Protein AF-A0A2V8QT24-F1 (afdb_monomer_lite)

pLDDT: mean 89.19, std 11.96, range [33.06, 98.31]

Sequence (131 aa):
MGCSYKYNTAGLEYTWWPLEDPENGIASKITSWVPDPALYVLIHEPPARRYMAPGSPGWFVHWHYARGPTDVPEEELKHDGQQFISPVLFVEGHVAKHDFTRTIQSDPEHPFEPTKDWIWYKPAAPAEHAP

Radius of gyration: 15.13 Å; chains: 1; bounding box: 50×28×38 Å

Secondary structure (DSSP, 8-state):
-----EE-BS-----SS-BS-TTTBTTT--GGGSS-TTTBEEEE-GGGS-B--TTS--EEE--TT--S-SEEEGGGGGG-----EEEEEETTS-EEEEE-HHHHHH-SSSTT---SS-BS-PBPPPS----

Foldseek 3Di:
DDPPKDFLFAPQPQAPFAFQDNHGFCNPPDPVVDPDQQAEFGIKDQLQAWDDDVPGFIWGADDPPDDDDGIGTPVCLQVDPDWSWMWTATNVGDIDIDTLSCLCNVCVSHSQDDDPRHHSGDGHDPPDDDD

Structure (mmCIF, N/CA/C/O backbone):
data_AF-A0A2V8QT24-F1
#
_entry.id   AF-A0A2V8QT24-F1
#
loop_
_atom_site.group_PDB
_atom_site.id
_atom_site.type_symbol
_atom_site.label_atom_id
_atom_site.label_alt_id
_atom_site.label_comp_id
_atom_site.label_asym_id
_atom_site.label_entity_id
_atom_site.label_seq_id
_atom_site.pdbx_PDB_ins_code
_atom_site.Cartn_x
_atom_site.Cartn_y
_atom_site.Cartn_z
_atom_site.occupancy
_atom_site.B_iso_or_equiv
_atom_site.auth_seq_id
_atom_site.auth_comp_id
_atom_site.auth_asym_id
_atom_site.auth_atom_id
_atom_site.pdbx_PDB_model_num
ATOM 1 N N . MET A 1 1 ? -19.051 9.126 0.035 1.00 48.97 1 MET A N 1
ATOM 2 C CA . MET A 1 1 ? -18.002 8.2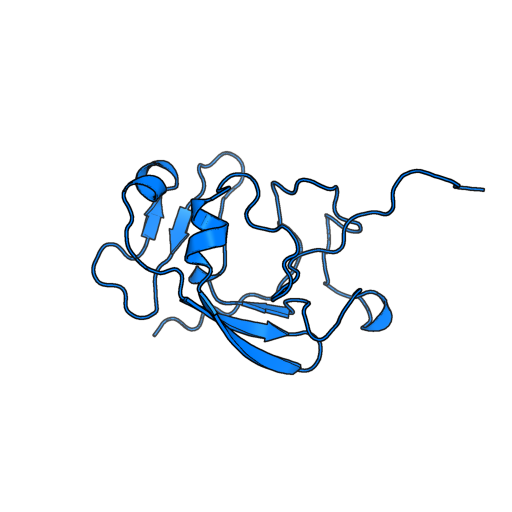10 -0.453 1.00 48.97 1 MET A CA 1
ATOM 3 C C . MET A 1 1 ? -16.801 9.056 -0.817 1.00 48.97 1 MET A C 1
ATOM 5 O O . MET A 1 1 ? -16.937 9.911 -1.681 1.00 48.97 1 MET A O 1
ATOM 9 N N . GLY A 1 2 ? -15.691 8.911 -0.096 1.00 50.09 2 GLY A N 1
ATOM 10 C CA . GLY A 1 2 ? -14.427 9.534 -0.480 1.00 50.09 2 GLY A CA 1
ATOM 11 C C . GLY A 1 2 ? -13.712 8.588 -1.432 1.00 50.09 2 GLY A C 1
ATOM 12 O O . GLY A 1 2 ? -13.346 7.499 -1.023 1.00 50.09 2 GLY A O 1
ATOM 13 N N . CYS A 1 3 ? -13.567 8.954 -2.701 1.00 58.78 3 CYS A N 1
ATOM 14 C CA . CYS A 1 3 ? -12.806 8.168 -3.672 1.00 58.78 3 CYS A CA 1
ATOM 15 C C . CYS A 1 3 ? -11.390 8.743 -3.775 1.00 58.78 3 CYS A C 1
ATOM 17 O O . CYS A 1 3 ? -11.023 9.311 -4.800 1.00 58.78 3 CYS A O 1
ATOM 19 N N . SER A 1 4 ? -10.605 8.658 -2.697 1.00 81.38 4 SER A N 1
ATOM 20 C CA . SER A 1 4 ? -9.189 9.052 -2.749 1.00 81.38 4 SER A CA 1
ATOM 21 C C . SER A 1 4 ? -8.348 7.843 -3.133 1.00 81.38 4 SER A C 1
ATOM 23 O O . SER A 1 4 ? -7.730 7.207 -2.285 1.00 81.38 4 SER A O 1
ATOM 25 N N . TYR A 1 5 ? -8.347 7.515 -4.421 1.00 89.94 5 TYR A N 1
ATOM 26 C CA . TYR A 1 5 ? -7.409 6.550 -4.979 1.00 89.94 5 TYR A CA 1
ATOM 27 C C . TYR A 1 5 ? -6.002 7.142 -4.986 1.00 89.94 5 TYR A C 1
ATOM 29 O O . TYR A 1 5 ? -5.801 8.284 -5.405 1.00 89.94 5 TYR A O 1
ATOM 37 N N . LYS A 1 6 ? -5.026 6.367 -4.522 1.00 92.62 6 LYS A N 1
ATOM 38 C CA . LYS A 1 6 ? -3.616 6.748 -4.522 1.00 92.62 6 LYS A CA 1
ATOM 39 C C . LYS A 1 6 ? -2.839 5.815 -5.431 1.00 92.62 6 LYS A C 1
ATOM 41 O O . LYS A 1 6 ? -2.995 4.599 -5.355 1.00 92.62 6 LYS A O 1
ATOM 46 N N . TYR A 1 7 ? -2.008 6.400 -6.282 1.00 94.44 7 TYR A N 1
ATOM 47 C CA . TYR A 1 7 ? -1.024 5.659 -7.060 1.00 94.44 7 TYR A CA 1
ATOM 48 C C . TYR A 1 7 ? 0.119 5.209 -6.140 1.00 94.44 7 TYR A C 1
ATOM 50 O O . TYR A 1 7 ? 0.534 5.970 -5.263 1.00 94.44 7 TYR A O 1
ATOM 58 N N . ASN A 1 8 ? 0.621 3.991 -6.339 1.00 94.19 8 ASN A N 1
ATOM 59 C CA . ASN A 1 8 ? 1.658 3.373 -5.512 1.00 94.19 8 ASN A CA 1
ATOM 60 C C . ASN A 1 8 ? 3.071 3.913 -5.827 1.00 94.19 8 ASN A C 1
ATOM 62 O O . ASN A 1 8 ? 3.960 3.181 -6.257 1.00 94.19 8 ASN A O 1
ATOM 66 N N . THR A 1 9 ? 3.271 5.225 -5.672 1.00 90.06 9 THR A N 1
ATOM 67 C CA . THR A 1 9 ? 4.605 5.848 -5.727 1.00 90.06 9 THR A CA 1
ATOM 68 C C . THR A 1 9 ? 5.439 5.490 -4.487 1.00 90.06 9 THR A C 1
ATOM 70 O O . THR A 1 9 ? 5.002 4.747 -3.613 1.00 90.06 9 THR A O 1
ATOM 73 N N . ALA A 1 10 ? 6.620 6.098 -4.377 1.00 80.81 10 ALA A N 1
ATOM 74 C CA . ALA A 1 10 ? 7.441 6.174 -3.171 1.00 80.81 10 ALA A CA 1
ATOM 75 C C . ALA A 1 10 ? 6.702 6.574 -1.874 1.00 80.81 10 ALA A C 1
ATOM 77 O O . ALA A 1 10 ? 5.499 6.851 -1.850 1.00 80.81 10 ALA A O 1
ATOM 78 N N . GLY A 1 11 ? 7.459 6.629 -0.773 1.00 79.56 11 GLY A N 1
ATOM 79 C CA . GLY A 1 11 ? 6.917 6.849 0.571 1.00 79.56 11 GLY A CA 1
ATOM 80 C C . GLY A 1 11 ? 6.333 5.570 1.173 1.00 79.56 11 GLY A C 1
ATOM 81 O O . GLY A 1 11 ? 5.347 5.613 1.910 1.00 79.56 11 GLY A O 1
ATOM 82 N N . LEU A 1 12 ? 6.896 4.422 0.790 1.00 84.56 12 LEU A N 1
ATOM 83 C CA . LEU A 1 12 ? 6.781 3.177 1.537 1.00 84.56 12 LEU A CA 1
ATOM 84 C C . LEU A 1 12 ? 7.993 3.131 2.464 1.00 84.56 12 LEU A C 1
ATOM 86 O O . LEU A 1 12 ? 9.087 2.736 2.069 1.00 84.56 12 LEU A O 1
ATOM 90 N N . GLU A 1 13 ? 7.804 3.661 3.662 1.00 75.94 13 GLU A N 1
ATOM 91 C CA . GLU A 1 13 ? 8.795 3.607 4.729 1.00 75.94 13 GLU A CA 1
ATOM 92 C C . GLU A 1 13 ? 8.569 2.331 5.549 1.00 75.94 13 GLU A C 1
ATOM 94 O O . GLU A 1 13 ? 7.470 1.777 5.536 1.00 75.94 13 GLU A O 1
ATOM 99 N N . TYR A 1 14 ? 9.587 1.904 6.297 1.00 82.44 14 TYR A N 1
ATOM 100 C CA . TYR A 1 14 ? 9.518 0.743 7.187 1.00 82.44 14 TYR A CA 1
ATOM 101 C C . TYR A 1 14 ? 9.215 -0.572 6.451 1.00 82.44 14 TYR A C 1
ATOM 103 O O . TYR A 1 14 ? 8.171 -1.200 6.590 1.00 82.44 14 TYR A O 1
ATOM 111 N N . THR A 1 15 ? 10.172 -0.986 5.633 1.00 89.31 15 THR A N 1
ATOM 112 C CA . THR A 1 15 ? 10.228 -2.311 5.016 1.00 89.31 15 THR A CA 1
ATOM 113 C C . THR A 1 15 ? 11.400 -3.083 5.611 1.00 89.31 15 THR A C 1
ATOM 115 O O . THR A 1 15 ? 12.410 -2.491 5.995 1.00 89.31 15 THR A O 1
ATOM 118 N N . TRP A 1 16 ? 11.298 -4.407 5.673 1.00 90.06 16 TRP A N 1
ATOM 119 C CA . TRP A 1 16 ? 12.403 -5.265 6.108 1.00 90.06 16 TRP A CA 1
ATOM 120 C C . TRP A 1 16 ? 13.583 -5.206 5.137 1.00 90.06 16 TRP A C 1
ATOM 122 O O . TRP A 1 16 ? 14.739 -5.313 5.548 1.00 90.06 16 TRP A O 1
ATOM 132 N N . TRP A 1 17 ? 13.294 -5.013 3.848 1.00 90.25 17 TRP A N 1
ATOM 133 C CA . TRP A 1 17 ? 14.297 -4.927 2.796 1.00 90.25 17 TRP A CA 1
ATOM 134 C C . TRP A 1 17 ? 14.339 -3.527 2.193 1.00 90.25 17 TRP A C 1
ATOM 136 O O . TRP A 1 17 ? 13.286 -2.919 1.987 1.00 90.25 17 TRP A O 1
ATOM 146 N N . PRO A 1 18 ? 15.531 -3.012 1.845 1.00 91.19 18 PRO A N 1
ATOM 147 C CA . PRO A 1 18 ? 15.637 -1.772 1.092 1.00 91.19 18 PRO A CA 1
ATOM 148 C C . PRO A 1 18 ? 14.837 -1.854 -0.210 1.00 91.19 18 PRO A C 1
ATOM 150 O O . PRO A 1 18 ? 14.838 -2.888 -0.878 1.00 91.19 18 PRO A O 1
ATOM 153 N N . LEU A 1 19 ? 14.176 -0.764 -0.590 1.00 92.44 19 LEU A N 1
ATOM 154 C CA . LEU A 1 19 ? 13.504 -0.660 -1.883 1.00 92.44 19 LEU A CA 1
ATOM 155 C C . LEU A 1 19 ? 14.544 -0.535 -3.000 1.00 92.44 19 LEU A C 1
ATOM 157 O O . LEU A 1 19 ? 15.555 0.142 -2.829 1.00 92.44 19 LEU A O 1
ATOM 161 N N . GLU A 1 20 ? 14.268 -1.119 -4.169 1.00 93.56 20 GLU A N 1
ATOM 162 C CA . GLU A 1 20 ? 15.114 -0.920 -5.356 1.00 93.56 20 GLU A CA 1
ATOM 163 C C . GLU A 1 20 ? 15.095 0.544 -5.836 1.00 93.56 20 GLU A C 1
ATOM 165 O O . GLU A 1 20 ? 16.104 1.051 -6.317 1.00 93.56 20 GLU A O 1
ATOM 170 N N . ASP A 1 21 ? 13.962 1.238 -5.677 1.00 92.31 21 ASP A N 1
ATOM 171 C CA . ASP A 1 21 ? 13.830 2.674 -5.946 1.00 92.31 21 ASP A CA 1
ATOM 172 C C . ASP A 1 21 ? 12.989 3.347 -4.843 1.00 92.31 21 ASP A C 1
ATOM 174 O O . ASP A 1 21 ? 11.758 3.389 -4.945 1.00 92.31 21 ASP A O 1
ATOM 178 N N . PRO A 1 22 ? 13.620 3.843 -3.763 1.00 90.69 22 PRO A N 1
ATOM 179 C CA . PRO A 1 22 ? 12.909 4.493 -2.663 1.00 90.69 22 PRO A CA 1
ATOM 180 C C . PRO A 1 22 ? 12.361 5.882 -3.026 1.00 90.69 22 PRO A C 1
ATOM 182 O O . PRO A 1 22 ? 11.454 6.360 -2.348 1.00 90.69 22 PRO A O 1
ATOM 185 N N . GLU A 1 23 ? 12.883 6.532 -4.073 1.00 90.56 23 GLU A N 1
ATOM 186 C CA . GLU A 1 23 ? 12.493 7.894 -4.468 1.00 90.56 23 GLU A CA 1
ATOM 187 C C . GLU A 1 23 ? 11.244 7.914 -5.351 1.00 90.56 23 GLU A C 1
ATOM 189 O O . GLU A 1 23 ? 10.406 8.807 -5.223 1.00 90.56 23 GLU A O 1
ATOM 194 N N . ASN A 1 24 ? 11.090 6.920 -6.230 1.00 92.06 24 ASN A N 1
ATOM 195 C CA . ASN A 1 24 ? 9.995 6.867 -7.201 1.00 92.06 24 ASN A CA 1
ATOM 196 C C . ASN A 1 24 ? 9.044 5.684 -6.979 1.00 92.06 24 ASN A C 1
ATOM 198 O O . ASN A 1 24 ? 7.867 5.759 -7.352 1.00 92.06 24 ASN A O 1
ATOM 202 N N . GLY A 1 25 ? 9.510 4.589 -6.373 1.00 92.88 25 GLY A N 1
ATOM 203 C CA . GLY A 1 25 ? 8.768 3.331 -6.349 1.00 92.88 25 GLY A CA 1
ATOM 204 C C . GLY A 1 25 ? 8.472 2.847 -7.774 1.00 92.88 25 GLY A C 1
ATOM 205 O O . GLY A 1 25 ? 9.364 2.799 -8.622 1.00 92.88 25 GLY A O 1
ATOM 206 N N . ILE A 1 26 ? 7.206 2.527 -8.066 1.00 95.06 26 ILE A N 1
ATOM 207 C CA . ILE A 1 26 ? 6.785 2.097 -9.413 1.00 95.06 26 ILE A CA 1
ATOM 208 C C . ILE A 1 26 ? 6.664 3.257 -10.421 1.00 95.06 26 ILE A C 1
ATOM 210 O O . ILE A 1 26 ? 6.500 3.026 -11.621 1.00 95.06 26 ILE A O 1
ATOM 214 N N . ALA A 1 27 ? 6.735 4.515 -9.976 1.00 94.81 27 ALA A N 1
ATOM 215 C CA . ALA A 1 27 ? 6.534 5.651 -10.867 1.00 94.81 27 ALA A CA 1
ATOM 216 C C . ALA A 1 27 ? 7.558 5.652 -12.014 1.00 94.81 27 ALA A C 1
ATOM 218 O O . ALA A 1 27 ? 8.758 5.460 -11.812 1.00 94.81 27 ALA A O 1
ATOM 219 N N . SER A 1 28 ? 7.068 5.880 -13.236 1.00 93.00 28 SER A N 1
ATOM 220 C CA . SER A 1 28 ? 7.867 5.883 -14.474 1.00 93.00 28 SER A CA 1
ATOM 221 C C . SER A 1 28 ? 8.560 4.553 -14.813 1.00 93.00 28 SER A C 1
ATOM 223 O O . SER A 1 28 ? 9.404 4.516 -15.710 1.00 93.00 28 SER A O 1
ATOM 225 N N . LYS A 1 29 ? 8.221 3.450 -14.133 1.00 95.12 29 LYS A N 1
ATOM 226 C CA . LYS A 1 29 ? 8.758 2.121 -14.439 1.00 95.12 29 LYS A CA 1
ATOM 227 C C . LYS A 1 29 ? 7.927 1.432 -15.518 1.00 95.12 29 LYS A C 1
ATOM 229 O O . LYS A 1 29 ? 6.710 1.581 -15.590 1.00 95.12 29 LYS A O 1
ATOM 234 N N . ILE A 1 30 ? 8.603 0.657 -16.361 1.00 94.94 30 ILE A N 1
ATOM 235 C CA . ILE A 1 30 ? 7.953 -0.219 -17.343 1.00 94.94 30 ILE A CA 1
ATOM 236 C C . ILE A 1 30 ? 7.481 -1.510 -16.674 1.00 94.94 30 ILE A C 1
ATOM 238 O O . ILE A 1 30 ? 8.025 -1.918 -15.652 1.00 94.94 30 ILE A O 1
ATOM 242 N N . THR A 1 31 ? 6.524 -2.208 -17.283 1.00 93.62 31 THR A N 1
ATOM 243 C CA . THR A 1 31 ? 5.953 -3.442 -16.718 1.00 93.62 31 THR A CA 1
ATOM 244 C C . THR A 1 31 ? 7.005 -4.510 -16.405 1.00 93.62 31 THR A C 1
ATOM 246 O O . THR A 1 31 ? 6.885 -5.180 -15.391 1.00 93.62 31 THR A O 1
ATOM 249 N N . SER A 1 32 ? 8.074 -4.640 -17.202 1.00 95.25 32 SER A N 1
ATOM 250 C CA . SER A 1 32 ? 9.134 -5.635 -16.952 1.00 95.25 32 SER A CA 1
ATOM 251 C C . SER A 1 32 ? 10.022 -5.328 -15.740 1.00 95.25 32 SER A C 1
ATOM 253 O O . SER A 1 32 ? 10.853 -6.150 -15.371 1.00 95.25 32 SER A O 1
ATOM 255 N N . TRP A 1 33 ? 9.900 -4.139 -15.144 1.00 95.00 33 TRP A N 1
ATOM 256 C CA . TRP A 1 33 ? 10.566 -3.808 -13.885 1.00 95.00 33 TRP A CA 1
ATOM 257 C C . TRP A 1 33 ? 9.886 -4.490 -12.691 1.00 95.00 33 TRP A C 1
ATOM 259 O O . TRP A 1 33 ? 10.559 -4.842 -11.721 1.00 95.00 33 TRP A O 1
ATOM 269 N N . VAL A 1 34 ? 8.566 -4.675 -12.785 1.00 95.19 34 VAL A N 1
ATOM 270 C CA . VAL A 1 34 ? 7.706 -5.256 -11.754 1.00 95.19 34 VAL A CA 1
ATOM 271 C C . VAL A 1 34 ? 7.925 -6.775 -11.692 1.00 95.19 34 VAL A C 1
ATOM 273 O O . VAL A 1 34 ? 7.848 -7.423 -12.734 1.00 95.19 34 VAL A O 1
ATOM 276 N N . PRO A 1 35 ? 8.173 -7.365 -10.505 1.00 93.75 35 PRO A N 1
ATOM 277 C CA . PRO A 1 35 ? 8.461 -8.796 -10.379 1.00 93.75 35 PRO A CA 1
ATOM 278 C C . PRO A 1 35 ? 7.283 -9.690 -10.788 1.00 93.75 35 PRO A C 1
ATOM 280 O O . PRO A 1 35 ? 7.487 -10.690 -11.470 1.00 93.75 35 PRO A O 1
ATOM 283 N N . ASP A 1 36 ? 6.064 -9.317 -10.394 1.00 97.12 36 ASP A N 1
ATOM 284 C CA . ASP A 1 36 ? 4.827 -10.003 -10.771 1.00 97.12 36 ASP A CA 1
ATOM 285 C C . ASP A 1 36 ? 3.697 -8.971 -10.957 1.00 97.12 36 ASP A C 1
ATOM 287 O O . ASP A 1 36 ? 3.166 -8.454 -9.969 1.00 97.12 36 ASP A O 1
ATOM 291 N N . PRO A 1 37 ? 3.330 -8.625 -12.205 1.00 97.50 37 PRO A N 1
ATOM 292 C CA . PRO A 1 37 ? 2.281 -7.646 -12.485 1.00 97.50 37 PRO A CA 1
ATOM 293 C C . PRO A 1 37 ? 0.892 -8.005 -11.940 1.00 97.50 37 PRO A C 1
ATOM 295 O O . PRO A 1 37 ? 0.086 -7.093 -11.736 1.00 97.50 37 PRO A O 1
ATOM 298 N N . ALA A 1 38 ? 0.613 -9.289 -11.697 1.00 97.81 38 ALA A N 1
ATOM 299 C CA . ALA A 1 38 ? -0.648 -9.741 -11.118 1.00 97.81 38 ALA A CA 1
ATOM 300 C C . ALA A 1 38 ? -0.716 -9.465 -9.612 1.00 97.81 38 ALA A C 1
ATOM 302 O O . ALA A 1 38 ? -1.793 -9.263 -9.070 1.00 97.81 38 ALA A O 1
ATOM 303 N N . LEU A 1 39 ? 0.424 -9.415 -8.925 1.00 97.94 39 LEU A N 1
ATOM 304 C CA . LEU A 1 39 ? 0.466 -9.177 -7.480 1.00 97.94 39 LEU A CA 1
ATOM 305 C C . LEU A 1 39 ? 0.874 -7.749 -7.125 1.00 97.94 39 LEU A C 1
ATOM 307 O O . LEU A 1 39 ? 0.635 -7.297 -6.008 1.00 97.94 39 LEU A O 1
ATOM 311 N N . TYR A 1 40 ? 1.481 -7.003 -8.044 1.00 97.88 40 TYR A N 1
ATOM 312 C CA . TYR A 1 40 ? 1.987 -5.673 -7.729 1.00 97.88 40 TYR A CA 1
ATOM 313 C C . TYR A 1 40 ? 0.887 -4.612 -7.707 1.00 97.88 40 TYR A C 1
ATOM 315 O O . TYR A 1 40 ? 0.204 -4.368 -8.704 1.00 97.88 40 TYR A O 1
ATOM 323 N N . VAL A 1 41 ? 0.754 -3.942 -6.565 1.00 97.62 41 VAL A N 1
ATOM 324 C CA . VAL A 1 41 ? -0.234 -2.889 -6.333 1.00 97.62 41 VAL A CA 1
ATOM 325 C C . VAL A 1 41 ? 0.106 -1.656 -7.169 1.00 97.62 41 VAL A C 1
ATOM 327 O O . VAL A 1 41 ? 1.197 -1.099 -7.057 1.00 97.62 41 VAL A O 1
ATOM 330 N N . LEU A 1 42 ? -0.841 -1.199 -7.990 1.00 97.25 42 LEU A N 1
ATOM 331 C CA . LEU A 1 42 ? -0.714 0.018 -8.796 1.00 97.25 42 LEU A CA 1
ATOM 332 C C . LEU A 1 42 ? -1.487 1.186 -8.180 1.00 97.25 42 LEU A C 1
ATOM 334 O O . LEU A 1 42 ? -0.953 2.287 -8.050 1.00 97.25 42 LEU A O 1
ATOM 338 N N . ILE A 1 43 ? -2.747 0.949 -7.809 1.00 96.56 43 ILE A N 1
ATOM 339 C CA . ILE A 1 43 ? -3.618 1.946 -7.179 1.00 96.56 43 ILE A CA 1
ATOM 340 C C . ILE A 1 43 ? -4.313 1.313 -5.980 1.00 96.56 43 ILE A C 1
ATOM 342 O O . ILE A 1 43 ? -4.815 0.195 -6.069 1.00 96.56 43 ILE A O 1
ATOM 346 N N . HIS A 1 44 ? -4.387 2.049 -4.877 1.00 94.94 44 HIS A N 1
ATOM 347 C CA . HIS A 1 44 ? -5.021 1.595 -3.645 1.00 94.94 44 HIS A CA 1
ATOM 348 C C . HIS A 1 44 ? -5.833 2.714 -2.980 1.00 94.94 44 HIS A C 1
ATOM 350 O O . HIS A 1 44 ? -5.615 3.903 -3.228 1.00 94.94 44 HIS A O 1
ATOM 356 N N . GLU A 1 45 ? -6.750 2.343 -2.089 1.00 94.69 45 GLU A N 1
ATOM 357 C CA . GLU A 1 45 ? -7.422 3.288 -1.190 1.00 94.69 45 GLU A CA 1
ATOM 358 C C . GLU A 1 45 ? -6.684 3.417 0.161 1.00 94.69 45 GLU A C 1
ATOM 360 O O . GLU A 1 45 ? -5.792 2.615 0.469 1.00 94.69 45 GLU A O 1
ATOM 365 N N . PRO A 1 46 ? -7.018 4.421 0.995 1.00 92.88 46 PRO A N 1
ATOM 366 C CA . PRO A 1 46 ? -6.446 4.608 2.319 1.00 92.88 46 PRO A CA 1
ATOM 367 C C . PRO A 1 46 ? -6.508 3.408 3.260 1.00 92.88 46 PRO A C 1
ATOM 369 O O . PRO A 1 46 ? -5.479 3.130 3.867 1.00 92.88 46 PRO A O 1
ATOM 372 N N . PRO A 1 47 ? -7.590 2.616 3.320 1.00 94.00 47 PRO A N 1
ATOM 373 C CA . PRO A 1 47 ? -7.612 1.467 4.221 1.00 94.00 47 PRO A CA 1
ATOM 374 C C . PRO A 1 47 ? -6.571 0.384 3.916 1.00 94.00 47 PRO A C 1
ATOM 376 O O . PRO A 1 47 ? -6.382 -0.506 4.731 1.00 94.00 47 PRO A O 1
ATOM 379 N N . ALA A 1 48 ? -5.889 0.428 2.766 1.00 94.12 48 ALA A N 1
ATOM 380 C CA . ALA A 1 48 ? -4.901 -0.585 2.409 1.00 94.12 48 ALA A CA 1
ATOM 381 C C . ALA A 1 48 ? -3.559 -0.461 3.155 1.00 94.12 48 ALA A C 1
ATOM 383 O O . ALA A 1 48 ? -2.770 -1.401 3.103 1.00 94.12 48 ALA A O 1
ATOM 384 N N . ARG A 1 49 ? -3.253 0.682 3.796 1.00 91.00 49 ARG A N 1
ATOM 385 C CA . ARG A 1 49 ? -1.940 0.886 4.430 1.00 91.00 49 ARG A CA 1
ATOM 386 C C . ARG A 1 49 ? -1.895 1.916 5.557 1.00 91.00 49 ARG A C 1
ATOM 388 O O . ARG A 1 49 ? -2.773 2.767 5.673 1.00 91.00 49 ARG A O 1
ATOM 395 N N . ARG A 1 50 ? -0.786 1.877 6.306 1.00 89.44 50 ARG A N 1
ATOM 396 C CA . ARG A 1 50 ? -0.316 2.936 7.214 1.00 89.44 50 ARG A CA 1
ATOM 397 C C . ARG A 1 50 ? 0.020 4.212 6.434 1.00 89.44 50 ARG A C 1
ATOM 399 O O . ARG A 1 50 ? 0.625 4.146 5.361 1.00 89.44 50 ARG A O 1
ATOM 406 N N . TYR A 1 51 ? -0.336 5.364 6.994 1.00 87.56 51 TYR A N 1
ATOM 407 C CA . TYR A 1 51 ? 0.122 6.680 6.546 1.00 87.56 51 TYR A CA 1
ATOM 408 C C . TYR A 1 51 ? 0.892 7.379 7.644 1.00 87.56 51 TYR A C 1
ATOM 410 O O . TYR A 1 51 ? 0.631 7.158 8.819 1.00 87.56 51 TYR A O 1
ATOM 418 N N . MET A 1 52 ? 1.802 8.258 7.249 1.00 82.88 52 MET A N 1
ATOM 419 C CA . MET A 1 52 ? 2.509 9.129 8.171 1.00 82.88 52 MET A CA 1
ATOM 420 C C . MET A 1 52 ? 2.988 10.389 7.462 1.00 82.88 52 MET A C 1
ATOM 422 O O . MET A 1 52 ? 3.181 10.407 6.244 1.00 82.88 52 MET A O 1
ATOM 426 N N . ALA A 1 53 ? 3.173 11.445 8.244 1.00 75.12 53 ALA A N 1
ATOM 427 C CA . ALA A 1 53 ? 3.911 12.628 7.840 1.00 75.12 53 ALA A CA 1
ATOM 428 C C . ALA A 1 53 ? 5.302 12.577 8.493 1.00 75.12 53 ALA A C 1
ATOM 430 O O . ALA A 1 53 ? 5.434 11.993 9.573 1.00 75.12 53 ALA A O 1
ATOM 431 N N . PRO A 1 54 ? 6.332 13.204 7.895 1.00 71.94 54 PRO A N 1
ATOM 432 C CA . PRO A 1 54 ? 7.662 13.255 8.493 1.00 71.94 54 PRO A CA 1
ATOM 433 C C . PRO A 1 54 ? 7.615 13.733 9.952 1.00 71.94 54 PRO A C 1
ATOM 435 O O . PRO A 1 54 ? 7.068 14.795 10.250 1.00 71.94 54 PRO A O 1
ATOM 438 N N . GLY A 1 55 ? 8.171 12.933 10.867 1.00 74.38 55 GLY A N 1
ATOM 439 C CA . GLY A 1 55 ? 8.211 13.239 12.303 1.00 74.38 55 GLY A CA 1
ATOM 440 C C . GLY A 1 55 ? 6.880 13.092 13.054 1.00 74.38 55 GLY A C 1
ATOM 441 O O . GLY A 1 55 ? 6.793 13.549 14.191 1.00 74.38 55 GLY A O 1
ATOM 442 N N . SER A 1 56 ? 5.854 12.484 12.448 1.00 79.88 56 SER A N 1
ATOM 443 C CA . SER A 1 56 ? 4.552 12.223 13.083 1.00 79.88 56 SER A CA 1
ATOM 444 C C . SER A 1 56 ? 4.314 10.719 13.284 1.00 79.88 56 SER A C 1
ATOM 446 O O . SER A 1 56 ? 4.802 9.930 12.471 1.00 79.88 56 SER A O 1
ATOM 448 N N . PRO A 1 57 ? 3.551 10.310 14.320 1.00 85.25 57 PRO A N 1
ATOM 449 C CA . PRO A 1 57 ? 3.051 8.942 14.433 1.00 85.25 57 PRO A CA 1
ATOM 450 C C . PRO A 1 57 ? 2.257 8.528 13.193 1.00 85.25 57 PRO A C 1
ATOM 452 O O . PRO A 1 57 ? 1.696 9.374 12.484 1.00 85.25 57 PRO A O 1
ATOM 455 N N . GLY A 1 58 ? 2.204 7.223 12.941 1.00 88.12 58 GLY A N 1
ATOM 456 C CA . GLY A 1 58 ? 1.369 6.688 11.883 1.00 88.12 58 GLY A CA 1
ATOM 457 C C . GLY A 1 58 ? -0.119 6.887 12.174 1.00 88.12 58 GLY A C 1
ATOM 458 O O . GLY A 1 58 ? -0.545 7.056 13.317 1.00 88.12 58 GLY A O 1
ATOM 459 N N . TRP A 1 59 ? -0.934 6.827 11.130 1.00 91.31 59 TRP A N 1
ATOM 460 C CA . TRP A 1 59 ? -2.378 6.696 11.260 1.00 91.31 59 TRP A CA 1
ATOM 461 C C . TRP A 1 59 ? -2.939 5.762 10.194 1.00 91.31 59 TRP A C 1
ATOM 463 O O . TRP A 1 59 ? -2.350 5.535 9.129 1.00 91.31 59 TRP A O 1
ATOM 473 N N . PHE A 1 60 ? -4.115 5.236 10.498 1.00 92.94 60 PHE A N 1
ATOM 474 C CA . PHE A 1 60 ? -4.853 4.286 9.690 1.00 92.94 60 PHE A CA 1
ATOM 475 C C . PHE A 1 60 ? -6.264 4.796 9.444 1.00 92.94 60 PHE A C 1
ATOM 477 O O . PHE A 1 60 ? -6.752 5.688 10.138 1.00 92.94 60 PHE A O 1
ATOM 484 N N . VAL A 1 61 ? -6.912 4.250 8.417 1.00 93.69 61 VAL A N 1
ATOM 485 C CA . VAL A 1 61 ? -8.220 4.731 7.981 1.00 93.69 61 VAL A CA 1
ATOM 486 C C . VAL A 1 61 ? -9.160 3.559 7.702 1.00 93.69 61 VAL A C 1
ATOM 488 O O . VAL A 1 61 ? -8.799 2.647 6.964 1.00 93.69 61 VAL A O 1
ATOM 491 N N . HIS A 1 62 ? -10.389 3.611 8.216 1.00 94.62 62 HIS A N 1
ATOM 492 C CA . HIS A 1 62 ? -11.477 2.702 7.849 1.00 94.62 62 HIS A CA 1
ATOM 493 C C . HIS A 1 62 ? -12.513 3.425 7.010 1.00 94.62 62 HIS A C 1
ATOM 495 O O . HIS A 1 62 ? -13.058 4.447 7.423 1.00 94.62 62 HIS A O 1
ATOM 501 N N . TRP A 1 63 ? -12.851 2.850 5.859 1.00 92.44 63 TRP A N 1
ATOM 502 C CA . TRP A 1 63 ? -13.924 3.358 5.004 1.00 92.44 63 TRP A CA 1
ATOM 503 C C . TRP A 1 63 ? -15.047 2.344 4.851 1.00 92.44 63 TRP A C 1
ATOM 505 O O . TRP A 1 63 ? -16.202 2.618 5.176 1.00 92.44 63 TRP A O 1
ATOM 515 N N . HIS A 1 64 ? -14.714 1.154 4.357 1.00 92.31 64 HIS A N 1
ATOM 516 C CA . HIS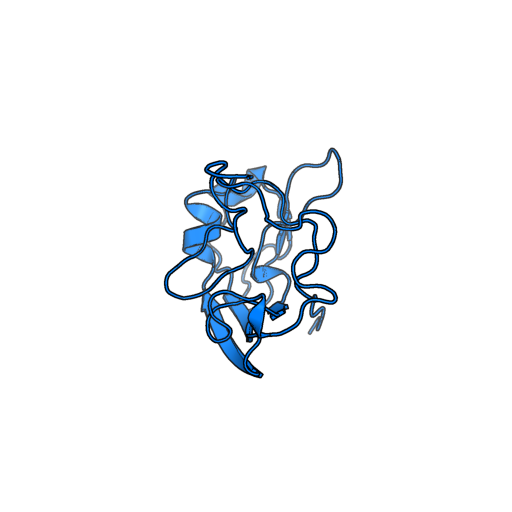 A 1 64 ? -15.709 0.141 4.035 1.00 92.31 64 HIS A CA 1
ATOM 517 C C . HIS A 1 64 ? -16.159 -0.587 5.295 1.00 92.31 64 HIS A C 1
ATOM 519 O O . HIS A 1 64 ? -15.348 -1.183 5.996 1.00 92.31 64 HIS A O 1
ATOM 525 N N . TYR A 1 65 ? -17.469 -0.568 5.551 1.00 91.88 65 TYR A N 1
ATOM 526 C CA . TYR A 1 65 ? -18.097 -1.230 6.701 1.00 91.88 65 TYR A CA 1
ATOM 527 C C . TYR A 1 65 ? -17.615 -0.735 8.076 1.00 91.88 65 TYR A C 1
ATOM 529 O O . TYR A 1 65 ? -17.781 -1.457 9.061 1.00 91.88 65 TYR A O 1
ATOM 537 N N . ALA A 1 66 ? -17.064 0.482 8.156 1.00 92.81 66 ALA A N 1
ATOM 538 C CA . ALA A 1 66 ? -16.670 1.103 9.418 1.00 92.81 66 ALA A CA 1
ATOM 539 C C . ALA A 1 66 ? -17.868 1.202 10.381 1.00 92.81 66 ALA A C 1
ATOM 541 O O . ALA A 1 66 ? -18.986 1.537 9.980 1.00 92.81 66 ALA A O 1
ATOM 542 N N . ARG A 1 67 ? -17.636 0.881 11.656 1.00 92.56 67 ARG A N 1
ATOM 543 C CA . ARG A 1 67 ? -18.649 0.899 12.732 1.00 92.56 67 ARG A CA 1
ATOM 544 C C . ARG A 1 67 ? -18.256 1.791 13.908 1.00 92.56 67 ARG A C 1
ATOM 546 O O . ARG A 1 67 ? -19.058 1.966 14.821 1.00 92.56 67 ARG A O 1
ATOM 553 N N . GLY A 1 68 ? -17.040 2.323 13.891 1.00 91.12 68 GLY A N 1
ATOM 554 C CA . GLY A 1 68 ? -16.488 3.208 14.906 1.00 91.12 68 GLY A CA 1
ATOM 555 C C . GLY A 1 68 ? -15.702 4.354 14.265 1.00 91.12 68 GLY A C 1
ATOM 556 O O . GLY A 1 68 ? -16.056 4.784 13.163 1.00 91.12 68 GLY A O 1
ATOM 557 N N . PRO A 1 69 ? -14.658 4.861 14.944 1.00 93.00 69 PRO A N 1
ATOM 558 C CA . PRO A 1 69 ? -13.755 5.859 14.381 1.00 93.00 69 PRO A CA 1
ATOM 559 C C . PRO A 1 69 ? -13.219 5.429 13.011 1.00 93.00 69 PRO A C 1
ATOM 561 O O . PRO A 1 69 ? -12.845 4.272 12.810 1.00 93.00 69 PRO A O 1
ATOM 564 N N . THR A 1 70 ? -13.214 6.363 12.062 1.00 93.25 70 THR A N 1
ATOM 565 C CA . THR A 1 70 ? -12.713 6.142 10.697 1.00 93.25 70 THR A CA 1
ATOM 566 C C . THR A 1 70 ? -11.244 6.477 10.547 1.00 93.25 70 THR A C 1
ATOM 568 O O . THR A 1 70 ? -10.636 6.038 9.583 1.00 93.25 70 THR A O 1
ATOM 571 N N . ASP A 1 71 ? -10.681 7.228 11.484 1.00 93.81 71 ASP A N 1
ATOM 572 C CA . ASP A 1 71 ? -9.293 7.658 11.510 1.00 93.81 71 ASP A CA 1
ATOM 573 C C . ASP A 1 71 ? -8.725 7.156 12.835 1.00 93.81 71 ASP A C 1
ATOM 575 O O . ASP A 1 71 ? -9.223 7.518 13.901 1.00 93.81 71 ASP A O 1
ATOM 579 N N . VAL A 1 72 ? -7.748 6.258 12.756 1.00 94.38 72 VAL A N 1
ATOM 580 C CA . VAL A 1 72 ? -7.206 5.526 13.902 1.00 94.38 72 VA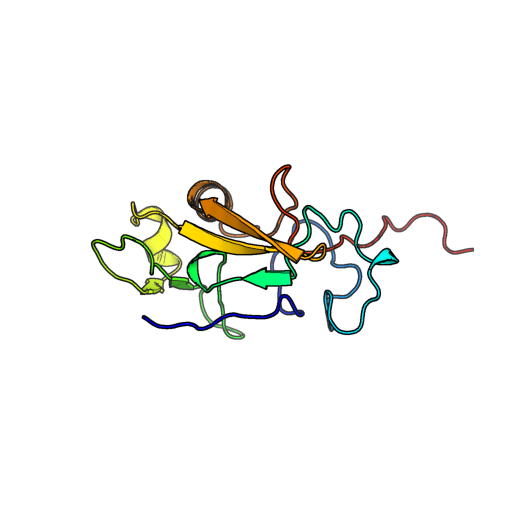L A CA 1
ATOM 581 C C . VAL A 1 72 ? -5.731 5.886 14.043 1.00 94.38 72 VAL A C 1
ATOM 583 O O . VAL A 1 72 ? -4.934 5.517 13.174 1.00 94.38 72 VAL A O 1
ATOM 586 N N . PRO A 1 73 ? -5.344 6.617 15.099 1.00 93.44 73 PRO A N 1
ATOM 587 C CA . PRO A 1 73 ? -3.941 6.834 15.426 1.00 93.44 73 PRO A CA 1
ATOM 588 C C . PRO A 1 73 ? -3.227 5.502 15.681 1.00 93.44 73 PRO A C 1
ATOM 590 O O . PRO A 1 73 ? -3.820 4.555 16.201 1.00 93.44 73 PRO A O 1
ATOM 593 N N . GLU A 1 74 ? -1.947 5.413 15.332 1.00 91.38 74 GLU A N 1
ATOM 594 C CA . GLU A 1 74 ? -1.146 4.197 15.508 1.00 91.38 74 GLU A CA 1
ATOM 595 C C . GLU A 1 74 ? -1.152 3.664 16.950 1.00 91.38 74 GLU A C 1
ATOM 597 O O . GLU A 1 74 ? -1.234 2.454 17.163 1.00 91.38 74 GLU A O 1
ATOM 602 N N . GLU A 1 75 ? -1.159 4.544 17.951 1.00 92.38 75 GLU A N 1
ATOM 603 C CA . GLU A 1 75 ? -1.243 4.179 19.367 1.00 92.38 75 GLU A CA 1
ATOM 604 C C . GLU A 1 75 ? -2.557 3.473 19.757 1.00 92.38 75 GLU A C 1
ATOM 606 O O . GLU A 1 75 ? -2.589 2.712 20.736 1.00 92.38 75 GLU A O 1
ATOM 611 N N . GLU A 1 76 ? -3.624 3.687 18.985 1.00 94.00 76 GLU A N 1
ATOM 612 C CA . GLU A 1 76 ? -4.943 3.084 19.185 1.00 94.00 76 GLU A CA 1
ATOM 613 C C . GLU A 1 76 ? -5.145 1.812 18.352 1.00 94.00 76 GLU A C 1
ATOM 615 O O . GLU A 1 76 ? -6.068 1.050 18.639 1.00 94.00 76 GLU A O 1
ATOM 620 N N . LEU A 1 77 ? -4.259 1.513 17.390 1.00 92.56 77 LEU A N 1
ATOM 621 C CA . LEU A 1 77 ? -4.407 0.379 16.468 1.00 92.56 77 LEU A CA 1
ATOM 622 C C . LEU A 1 77 ? -4.611 -0.960 17.196 1.00 92.56 77 LEU A C 1
ATOM 624 O O . LEU A 1 77 ? -5.427 -1.779 16.789 1.00 92.56 77 LEU A O 1
ATOM 628 N N . LYS A 1 78 ? -3.916 -1.174 18.320 1.00 91.75 78 LYS A N 1
ATOM 629 C CA . LYS A 1 78 ? -4.043 -2.394 19.146 1.00 91.75 78 LYS A CA 1
ATOM 630 C C . LYS A 1 78 ? -5.430 -2.589 19.775 1.00 91.75 78 LYS A C 1
ATOM 632 O O . LYS A 1 78 ? -5.740 -3.680 20.250 1.00 91.75 78 LYS A O 1
ATOM 637 N N . HIS A 1 79 ? -6.221 -1.524 19.861 1.00 93.50 79 HIS A N 1
ATOM 638 C CA . HIS A 1 79 ? -7.584 -1.527 20.386 1.00 93.50 79 HIS A CA 1
ATOM 639 C C . HIS A 1 79 ? -8.632 -1.459 19.275 1.00 93.50 79 HIS A C 1
ATOM 641 O O . HIS A 1 79 ? -9.820 -1.639 19.554 1.00 93.50 79 HIS A O 1
ATOM 647 N N . ASP A 1 80 ? -8.209 -1.231 18.034 1.00 94.31 80 ASP A N 1
ATOM 648 C CA . ASP A 1 80 ? -9.094 -1.245 16.888 1.00 94.31 80 ASP A CA 1
ATOM 649 C C . ASP A 1 80 ? -9.403 -2.686 16.454 1.00 94.31 80 ASP A C 1
ATOM 651 O O . ASP A 1 80 ? -8.528 -3.492 16.141 1.00 94.31 80 ASP A O 1
ATOM 655 N N . GLY A 1 81 ? -10.693 -3.020 16.470 1.00 93.69 81 GLY A N 1
ATOM 656 C CA . GLY A 1 81 ? -11.217 -4.316 16.037 1.00 93.69 81 GLY A CA 1
ATOM 657 C C . GLY A 1 81 ? -11.886 -4.269 14.665 1.00 93.69 81 GLY A C 1
ATOM 658 O O . GLY A 1 81 ? -12.584 -5.218 14.300 1.00 93.69 81 GLY A O 1
ATOM 659 N N . GLN A 1 82 ? -11.772 -3.152 13.943 1.00 96.19 82 GLN A N 1
ATOM 660 C CA . GLN A 1 82 ? -12.377 -2.989 12.628 1.00 96.19 82 GLN A CA 1
ATOM 661 C C . GLN A 1 82 ? -11.509 -3.621 11.536 1.00 96.19 82 GLN A C 1
ATOM 663 O O . GLN A 1 82 ? -10.335 -3.924 11.727 1.00 96.19 82 GLN A O 1
ATOM 668 N N . GLN A 1 83 ? -12.116 -3.847 10.369 1.00 95.94 83 GLN A N 1
ATOM 669 C CA . GLN A 1 83 ? -11.405 -4.416 9.230 1.00 95.94 83 GLN A CA 1
ATOM 670 C C . GLN A 1 83 ? -10.852 -3.326 8.310 1.00 95.94 83 GLN A C 1
ATOM 672 O O . GLN A 1 83 ? -11.527 -2.342 7.991 1.00 95.94 83 GLN A O 1
ATOM 677 N N . PHE A 1 84 ? -9.643 -3.555 7.815 1.00 95.38 84 PHE A N 1
ATOM 678 C CA . PHE A 1 84 ? -8.969 -2.738 6.811 1.00 95.38 84 PHE A CA 1
ATOM 679 C C . PHE A 1 84 ? -9.273 -3.267 5.407 1.00 95.38 84 PHE A C 1
ATOM 681 O O . PHE A 1 84 ? -8.420 -3.810 4.706 1.00 95.38 84 PHE A O 1
ATOM 688 N N . ILE A 1 85 ? -10.543 -3.166 5.009 1.00 95.62 85 ILE A N 1
ATOM 689 C CA . ILE A 1 85 ? -11.000 -3.624 3.693 1.00 95.62 85 ILE A CA 1
ATOM 690 C C . ILE A 1 85 ? -10.695 -2.558 2.647 1.00 95.62 85 ILE A C 1
ATOM 692 O O . ILE A 1 85 ? -11.079 -1.405 2.829 1.00 95.62 85 ILE A O 1
ATOM 696 N N . SER A 1 86 ? -10.073 -2.942 1.531 1.00 94.88 86 SER A N 1
ATOM 697 C CA . SER A 1 86 ? -9.755 -2.015 0.442 1.00 94.88 86 SER A CA 1
ATOM 698 C C . SER A 1 86 ? -9.798 -2.695 -0.935 1.00 94.88 86 SER A C 1
ATOM 700 O O . SER A 1 86 ? -9.249 -3.793 -1.087 1.00 94.88 86 SER A O 1
ATOM 702 N N . PRO A 1 87 ? -10.446 -2.091 -1.949 1.00 95.31 87 PRO A N 1
ATOM 703 C CA . PRO A 1 87 ? -10.232 -2.450 -3.342 1.00 95.31 87 PRO A CA 1
ATOM 704 C C . PRO A 1 87 ? -8.861 -1.952 -3.823 1.00 95.31 87 PRO A C 1
ATOM 706 O O . PRO A 1 87 ? -8.438 -0.833 -3.525 1.00 95.31 87 PRO A O 1
ATOM 709 N N . VAL A 1 88 ? -8.180 -2.785 -4.605 1.00 96.69 88 VAL A N 1
ATOM 710 C CA . VAL A 1 88 ? -6.840 -2.520 -5.131 1.00 96.69 88 VAL A CA 1
ATOM 711 C C . VAL A 1 88 ? -6.797 -2.858 -6.615 1.00 96.69 88 VAL A C 1
ATOM 713 O O . VAL A 1 88 ? -7.320 -3.893 -7.024 1.00 96.69 88 VAL A O 1
ATOM 716 N N . LEU A 1 89 ? -6.191 -1.975 -7.411 1.00 97.62 89 LEU A N 1
ATOM 717 C CA . LEU A 1 89 ? -5.854 -2.211 -8.814 1.00 97.62 89 LEU A CA 1
ATOM 718 C C . LEU A 1 89 ? -4.408 -2.693 -8.901 1.00 97.62 89 LEU A C 1
ATOM 720 O O . LEU A 1 89 ? -3.506 -2.035 -8.375 1.00 97.62 89 LEU A O 1
ATOM 724 N N . PHE A 1 90 ? -4.197 -3.785 -9.622 1.00 98.31 90 PHE A N 1
ATOM 725 C CA . PHE A 1 90 ? -2.880 -4.354 -9.882 1.00 98.31 90 PHE A CA 1
ATOM 726 C C . PHE A 1 90 ? -2.321 -3.886 -11.225 1.00 98.31 90 PHE A C 1
ATOM 728 O O . PHE A 1 90 ? -3.061 -3.410 -12.090 1.00 98.31 90 PHE A O 1
ATOM 735 N N . VAL A 1 91 ? -1.005 -4.009 -11.407 1.00 98.12 91 VAL A N 1
ATOM 736 C CA . VAL A 1 91 ? -0.301 -3.535 -12.613 1.00 98.12 91 VAL A CA 1
ATOM 737 C C . VAL A 1 91 ? -0.843 -4.173 -13.892 1.00 98.12 91 VAL A C 1
ATOM 739 O O . VAL A 1 91 ? -0.932 -3.491 -14.911 1.00 98.12 91 VAL A O 1
ATOM 742 N N . GLU A 1 92 ? -1.248 -5.444 -13.858 1.00 97.31 92 GLU A N 1
ATOM 743 C CA . GLU A 1 92 ? -1.841 -6.101 -15.031 1.00 97.31 92 GLU A CA 1
ATOM 744 C C . GLU A 1 92 ? -3.270 -5.636 -15.368 1.00 97.31 92 GLU A C 1
ATOM 746 O O . GLU A 1 92 ? -3.792 -5.967 -16.431 1.00 97.31 92 GLU A O 1
ATOM 751 N N . GLY A 1 93 ? -3.901 -4.852 -14.488 1.00 97.69 93 GLY A N 1
ATOM 752 C CA . GLY A 1 93 ? -5.178 -4.186 -14.741 1.00 97.69 93 GLY A CA 1
ATOM 753 C C . GLY A 1 93 ? -6.399 -4.807 -14.063 1.00 97.69 93 GLY A C 1
ATOM 754 O O . GLY A 1 93 ? -7.496 -4.263 -14.202 1.00 97.69 93 GLY A O 1
ATOM 755 N N . HIS A 1 94 ? -6.254 -5.906 -13.317 1.00 98.12 94 HIS A N 1
ATOM 756 C CA . HIS A 1 94 ? -7.368 -6.451 -12.542 1.00 98.12 94 HIS A CA 1
ATOM 757 C C . HIS A 1 94 ? -7.549 -5.718 -11.207 1.00 98.12 94 HIS A C 1
ATOM 759 O O . HIS A 1 94 ? -6.617 -5.132 -10.655 1.00 98.12 94 HIS A O 1
ATOM 765 N N . VAL A 1 95 ? -8.772 -5.780 -10.679 1.00 97.31 95 VAL A N 1
ATOM 766 C CA . VAL A 1 95 ? -9.130 -5.219 -9.374 1.00 97.31 95 VAL A CA 1
ATOM 767 C C . VAL A 1 95 ? -9.574 -6.342 -8.451 1.00 97.31 95 VAL A C 1
ATOM 769 O O . VAL A 1 95 ? -10.397 -7.172 -8.840 1.00 97.31 95 VAL A O 1
ATOM 772 N N . ALA A 1 96 ? -9.088 -6.334 -7.213 1.00 96.56 96 ALA A N 1
ATOM 773 C CA . ALA A 1 96 ? -9.556 -7.237 -6.169 1.00 96.56 96 ALA A CA 1
ATOM 774 C C . ALA A 1 96 ? -9.806 -6.485 -4.858 1.00 96.56 96 ALA A C 1
ATOM 776 O O . ALA A 1 96 ? -9.212 -5.442 -4.587 1.00 96.56 96 ALA A O 1
ATOM 777 N N . LYS A 1 97 ? -10.724 -7.010 -4.042 1.00 96.56 97 LYS A N 1
ATOM 778 C CA . LYS A 1 97 ? -11.002 -6.500 -2.695 1.00 96.56 97 LYS A CA 1
ATOM 779 C C . LYS A 1 97 ? -10.241 -7.346 -1.685 1.00 96.56 97 LYS A C 1
ATOM 781 O O . LYS A 1 97 ? -10.536 -8.534 -1.561 1.00 96.56 97 LYS A O 1
ATOM 786 N N . HIS A 1 98 ? -9.338 -6.724 -0.938 1.00 96.75 98 HIS A N 1
ATOM 787 C CA . HIS A 1 98 ? -8.534 -7.389 0.083 1.00 96.75 98 HIS A CA 1
ATOM 788 C C . HIS A 1 98 ? -8.891 -6.915 1.490 1.00 96.75 98 HIS A C 1
ATOM 790 O O . HIS A 1 98 ? -9.409 -5.814 1.684 1.00 96.75 98 HIS A O 1
ATOM 796 N N . ASP A 1 99 ? -8.619 -7.787 2.458 1.00 96.19 99 ASP A N 1
ATOM 797 C CA . ASP A 1 99 ? -8.638 -7.485 3.884 1.00 96.19 99 ASP A CA 1
ATOM 798 C C . ASP A 1 99 ? -7.191 -7.383 4.385 1.00 96.19 99 ASP A C 1
ATOM 800 O O . ASP A 1 99 ? -6.497 -8.394 4.509 1.00 96.19 99 ASP A O 1
ATOM 804 N N . PHE A 1 100 ? -6.739 -6.157 4.654 1.00 95.50 100 PHE A N 1
ATOM 805 C CA . PHE A 1 100 ? -5.380 -5.856 5.112 1.00 95.50 100 PHE A CA 1
ATOM 806 C C . PHE A 1 100 ? -5.212 -5.982 6.630 1.00 95.50 100 PHE A C 1
ATOM 808 O O . PHE A 1 100 ? -4.107 -5.789 7.137 1.00 95.50 100 PHE A O 1
ATOM 815 N N . THR A 1 101 ? -6.274 -6.338 7.364 1.00 94.81 101 THR A N 1
ATOM 816 C CA . THR A 1 101 ? -6.293 -6.300 8.835 1.00 94.81 101 THR A CA 1
ATOM 817 C C . THR A 1 101 ? -5.158 -7.094 9.444 1.00 94.81 101 THR A C 1
ATOM 819 O O . THR A 1 101 ? -4.445 -6.591 10.306 1.00 94.81 101 THR A O 1
ATOM 822 N N . ARG A 1 102 ? -4.936 -8.317 8.954 1.00 92.31 102 ARG A N 1
ATOM 823 C CA . ARG A 1 102 ? -3.880 -9.171 9.491 1.00 92.31 102 ARG A CA 1
ATOM 824 C C . ARG A 1 102 ? -2.499 -8.552 9.299 1.00 92.31 102 ARG A C 1
ATOM 826 O O . ARG A 1 102 ? -1.744 -8.529 10.256 1.00 92.31 102 ARG A O 1
ATOM 833 N N . THR A 1 103 ? -2.184 -8.066 8.101 1.00 90.88 103 THR A N 1
ATOM 834 C CA . THR A 1 103 ? -0.866 -7.492 7.790 1.00 90.88 103 THR A CA 1
ATOM 835 C C . THR A 1 103 ? -0.606 -6.226 8.593 1.00 90.88 103 THR A C 1
ATOM 837 O O . THR A 1 103 ? 0.468 -6.084 9.163 1.00 90.88 103 THR A O 1
ATOM 840 N N . ILE A 1 104 ? -1.609 -5.352 8.703 1.00 92.00 104 ILE A N 1
ATOM 841 C CA . ILE A 1 104 ? -1.508 -4.113 9.478 1.00 92.00 104 ILE A CA 1
ATOM 842 C C . ILE A 1 104 ? -1.357 -4.401 10.978 1.00 92.00 104 ILE A C 1
ATOM 844 O O . ILE A 1 104 ? -0.556 -3.754 11.640 1.00 92.00 104 ILE A O 1
ATOM 848 N N . GLN A 1 105 ? -2.104 -5.363 11.526 1.00 90.94 105 GLN A N 1
ATOM 849 C CA . GLN A 1 105 ? -2.092 -5.634 12.966 1.00 90.94 105 GLN A CA 1
ATOM 850 C C . GLN A 1 105 ? -0.937 -6.537 13.420 1.00 90.94 105 GLN A C 1
ATOM 852 O O . GLN A 1 105 ? -0.542 -6.459 14.581 1.00 90.94 105 GLN A O 1
ATOM 857 N N . SER A 1 106 ? -0.411 -7.418 12.560 1.00 89.00 106 SER A N 1
ATOM 858 C CA . SER A 1 106 ? 0.629 -8.375 12.966 1.00 89.00 106 SER A CA 1
ATOM 859 C C . SER A 1 106 ? 2.025 -7.768 13.048 1.00 89.00 106 SER A C 1
ATOM 861 O O . SER A 1 106 ? 2.804 -8.177 13.902 1.00 89.00 106 SER A O 1
ATOM 863 N N . ASP A 1 107 ? 2.336 -6.835 12.149 1.00 86.19 107 ASP A N 1
ATOM 864 C CA . ASP A 1 107 ? 3.607 -6.108 12.110 1.00 86.19 107 ASP A CA 1
ATOM 865 C C . ASP A 1 107 ? 3.325 -4.672 11.633 1.00 86.19 107 ASP A C 1
ATOM 867 O O . ASP A 1 107 ? 3.498 -4.362 10.452 1.00 86.19 107 ASP A O 1
ATOM 871 N N . PRO A 1 108 ? 2.812 -3.799 12.525 1.00 83.06 108 PRO A N 1
ATOM 872 C CA . PRO A 1 108 ? 2.498 -2.416 12.172 1.00 83.06 108 PRO A CA 1
ATOM 873 C C . PRO A 1 108 ? 3.734 -1.611 11.760 1.00 83.06 108 PRO A C 1
ATOM 875 O O . PRO A 1 108 ? 3.597 -0.607 11.058 1.00 83.06 108 PRO A O 1
ATOM 878 N N . GLU A 1 109 ? 4.921 -2.050 12.198 1.00 83.81 109 GLU A N 1
ATOM 879 C CA . GLU A 1 109 ? 6.189 -1.452 11.802 1.00 83.81 109 GLU A CA 1
ATOM 880 C C . GLU A 1 109 ? 6.491 -1.788 10.344 1.00 83.81 109 GLU A C 1
ATOM 882 O O . GLU A 1 109 ? 6.815 -0.868 9.613 1.00 83.81 109 GLU A O 1
ATOM 887 N N . HIS A 1 110 ? 6.274 -3.023 9.874 1.00 88.75 110 HIS A N 1
ATOM 888 C CA . HIS A 1 110 ? 6.582 -3.420 8.491 1.00 88.75 110 HIS A CA 1
ATOM 889 C C . HIS A 1 110 ? 5.365 -3.930 7.689 1.00 88.75 110 HIS A C 1
ATOM 891 O O . HIS A 1 110 ? 5.338 -5.075 7.225 1.00 88.75 110 HIS A O 1
ATOM 897 N N . PRO A 1 111 ? 4.343 -3.089 7.436 1.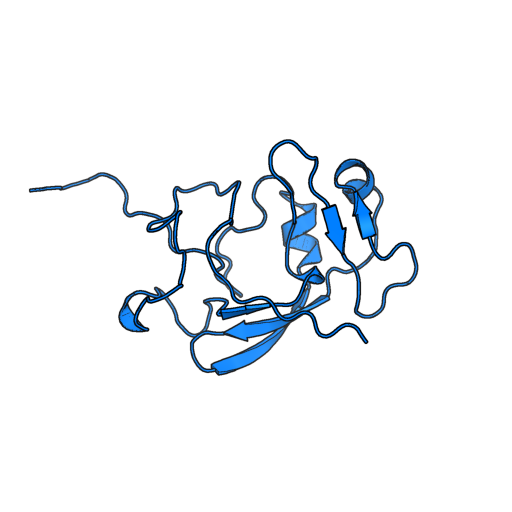00 88.44 111 PRO A N 1
ATOM 898 C CA . PRO A 1 111 ? 3.079 -3.528 6.837 1.00 88.44 111 PRO A CA 1
ATOM 899 C C . PRO A 1 111 ? 3.156 -3.754 5.316 1.00 88.44 111 PRO A C 1
ATOM 901 O O . PRO A 1 111 ? 2.162 -4.123 4.686 1.00 88.44 111 PRO A O 1
ATOM 904 N N . PHE A 1 112 ? 4.308 -3.489 4.699 1.00 92.38 112 PHE A N 1
ATOM 905 C CA . PHE A 1 112 ? 4.469 -3.446 3.245 1.00 92.38 112 PHE A CA 1
ATOM 906 C C . PHE A 1 112 ? 5.115 -4.690 2.648 1.00 92.38 112 PHE A C 1
ATOM 908 O O . PHE A 1 112 ? 5.319 -4.741 1.432 1.00 92.38 112 PHE A O 1
ATOM 915 N N . GLU A 1 113 ? 5.423 -5.691 3.469 1.00 92.50 113 GLU A N 1
ATOM 916 C CA . GLU A 1 113 ? 6.103 -6.878 2.976 1.00 92.50 113 GLU A CA 1
ATOM 917 C C . GLU A 1 113 ? 5.301 -7.625 1.907 1.00 92.50 113 GLU A C 1
ATOM 919 O O . GLU A 1 113 ? 4.077 -7.772 2.035 1.00 92.50 113 GLU A O 1
ATOM 924 N N . PRO A 1 114 ? 5.980 -8.115 0.851 1.00 92.31 114 PRO A N 1
ATOM 925 C CA . PRO A 1 114 ? 5.360 -8.963 -0.150 1.00 92.31 114 PRO A CA 1
ATOM 926 C C . PRO A 1 114 ? 4.645 -10.154 0.490 1.00 92.31 114 PRO A C 1
ATOM 928 O O . PRO A 1 114 ? 5.196 -10.873 1.324 1.00 92.31 114 PRO A O 1
ATOM 931 N N . THR A 1 115 ? 3.417 -10.395 0.051 1.00 93.06 115 T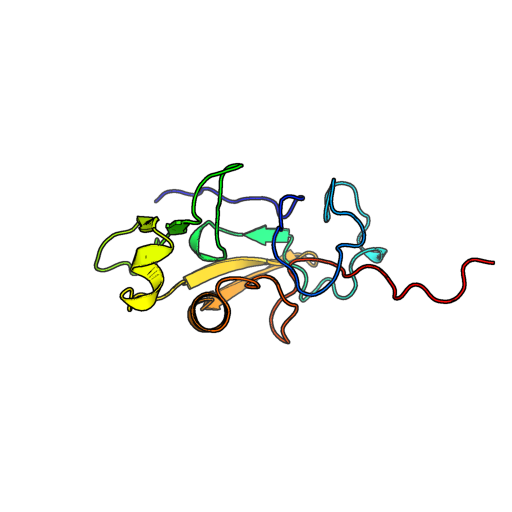HR A N 1
ATOM 932 C CA . THR A 1 115 ? 2.640 -11.578 0.420 1.00 93.06 115 THR A CA 1
ATOM 933 C C . THR A 1 115 ? 2.350 -12.410 -0.827 1.00 93.06 115 THR A C 1
ATOM 935 O O . THR A 1 115 ? 2.658 -12.012 -1.949 1.00 93.06 115 THR A O 1
ATOM 938 N N . LYS A 1 116 ? 1.701 -13.565 -0.652 1.00 94.25 116 LYS A N 1
ATOM 939 C CA . LYS A 1 116 ? 1.179 -14.345 -1.786 1.00 94.25 116 LYS A CA 1
ATOM 940 C C . LYS A 1 116 ? 0.037 -13.647 -2.541 1.00 94.25 116 LYS A C 1
ATOM 942 O O . LYS A 1 116 ? -0.335 -14.115 -3.608 1.00 94.25 116 LYS A O 1
ATOM 947 N N . ASP A 1 117 ? -0.553 -12.606 -1.953 1.00 95.94 117 ASP A N 1
ATOM 948 C CA . ASP A 1 117 ? -1.772 -11.965 -2.446 1.00 95.94 117 ASP A CA 1
ATOM 949 C C . ASP A 1 117 ? -1.507 -10.552 -3.002 1.00 95.94 117 ASP A C 1
ATOM 951 O O . ASP A 1 117 ? -2.301 -10.062 -3.798 1.00 95.94 117 ASP A O 1
ATOM 955 N N . TRP A 1 118 ? -0.413 -9.889 -2.600 1.00 96.44 118 TRP A N 1
ATOM 956 C CA . TRP A 1 118 ? -0.037 -8.554 -3.085 1.00 96.44 118 TRP A CA 1
ATOM 957 C C . TRP A 1 118 ? 1.433 -8.202 -2.815 1.00 96.44 118 TRP A C 1
ATOM 959 O O . TRP A 1 118 ? 2.055 -8.708 -1.878 1.00 96.44 118 TRP A O 1
ATOM 969 N N . ILE A 1 119 ? 1.960 -7.258 -3.598 1.00 96.38 119 ILE A N 1
ATOM 970 C CA . ILE A 1 119 ? 3.305 -6.682 -3.505 1.00 96.38 119 ILE A CA 1
ATOM 971 C C . ILE A 1 119 ? 3.191 -5.153 -3.529 1.00 96.38 119 ILE A C 1
ATOM 973 O O . ILE A 1 119 ? 2.632 -4.582 -4.466 1.00 96.38 119 ILE A O 1
ATOM 977 N N . TRP A 1 120 ? 3.745 -4.487 -2.514 1.00 95.56 120 TRP A N 1
ATOM 978 C CA . TRP A 1 120 ? 3.792 -3.022 -2.437 1.00 95.56 120 TRP A CA 1
ATOM 979 C C . TRP A 1 120 ? 5.050 -2.435 -3.071 1.00 95.56 120 TRP A C 1
ATOM 981 O O . TRP A 1 120 ? 4.988 -1.396 -3.725 1.00 95.56 120 TRP A O 1
ATOM 991 N N . TYR A 1 121 ? 6.186 -3.104 -2.887 1.00 95.19 121 TYR A N 1
ATOM 992 C CA . TYR A 1 121 ? 7.487 -2.636 -3.339 1.00 95.19 121 TYR A CA 1
ATOM 993 C C . TYR A 1 121 ? 8.313 -3.774 -3.937 1.00 95.19 121 TYR A C 1
ATOM 995 O O . TYR A 1 121 ? 8.101 -4.948 -3.635 1.00 95.19 121 TYR A O 1
ATOM 1003 N N . LYS A 1 122 ? 9.285 -3.416 -4.775 1.00 94.44 122 LYS A N 1
ATOM 1004 C CA . LYS A 1 122 ? 10.334 -4.326 -5.229 1.00 94.44 122 LYS A CA 1
ATOM 1005 C C . LYS A 1 122 ? 11.558 -4.176 -4.314 1.00 94.44 122 LYS A C 1
ATOM 1007 O O . LYS A 1 122 ? 12.115 -3.073 -4.270 1.00 94.44 122 LYS A O 1
ATOM 1012 N N . PRO A 1 123 ? 11.984 -5.229 -3.596 1.00 92.62 123 PRO A N 1
ATOM 1013 C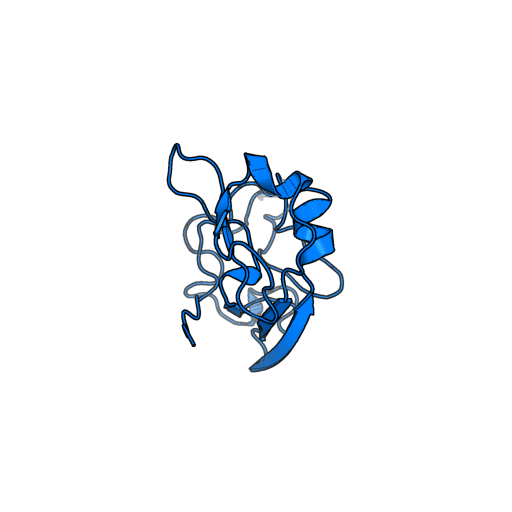 CA . PRO A 1 123 ? 13.221 -5.193 -2.823 1.00 92.62 123 PRO A CA 1
ATOM 1014 C C . PRO A 1 123 ? 14.438 -4.970 -3.725 1.00 92.62 123 PRO A C 1
ATOM 1016 O O . PRO A 1 123 ? 14.489 -5.495 -4.839 1.00 92.62 123 PRO A O 1
ATOM 1019 N N . ALA A 1 124 ? 15.427 -4.225 -3.240 1.00 90.75 124 ALA A N 1
ATOM 1020 C CA . ALA A 1 124 ? 16.735 -4.139 -3.871 1.00 90.75 124 ALA A CA 1
ATOM 1021 C C . ALA A 1 124 ? 17.387 -5.529 -3.896 1.00 90.75 124 ALA A C 1
ATOM 1023 O O . ALA A 1 124 ? 17.249 -6.312 -2.951 1.00 90.75 124 ALA A O 1
ATOM 1024 N N . ALA A 1 125 ? 18.111 -5.837 -4.973 1.00 81.31 125 ALA A N 1
ATOM 1025 C CA . ALA A 1 125 ? 18.895 -7.063 -5.030 1.00 81.31 125 ALA A CA 1
ATOM 1026 C C . ALA A 1 125 ? 19.890 -7.112 -3.850 1.00 81.31 125 ALA A C 1
ATOM 1028 O O . ALA A 1 125 ? 20.447 -6.069 -3.484 1.00 81.31 125 ALA A O 1
ATOM 1029 N N . PRO A 1 126 ? 20.150 -8.297 -3.262 1.00 68.62 126 PRO A N 1
ATOM 1030 C CA . PRO A 1 126 ? 21.246 -8.461 -2.316 1.00 68.62 126 PRO A CA 1
ATOM 1031 C C . PRO A 1 126 ? 22.538 -7.928 -2.937 1.00 68.62 126 PRO A C 1
ATOM 1033 O O . PRO A 1 126 ? 22.777 -8.127 -4.129 1.00 68.62 126 PRO A O 1
ATOM 1036 N N . ALA A 1 127 ? 23.363 -7.245 -2.146 1.00 54.75 127 ALA A N 1
ATOM 1037 C CA . ALA A 1 127 ? 24.636 -6.697 -2.599 1.00 54.75 127 ALA A CA 1
ATOM 1038 C C . ALA A 1 127 ? 25.656 -7.818 -2.879 1.00 54.75 127 ALA A C 1
ATOM 1040 O O . ALA A 1 127 ? 26.605 -7.999 -2.128 1.00 54.75 127 ALA A O 1
ATOM 1041 N N . GLU A 1 128 ? 25.471 -8.585 -3.951 1.00 52.94 128 GLU A N 1
ATOM 1042 C CA . GLU A 1 128 ? 26.454 -9.544 -4.439 1.00 52.94 128 GLU A CA 1
ATOM 1043 C C . GLU A 1 128 ? 26.593 -9.445 -5.964 1.00 52.94 128 GLU A C 1
ATOM 1045 O O . GLU A 1 128 ? 25.655 -9.702 -6.715 1.00 52.94 128 GLU A O 1
ATOM 1050 N N . HIS A 1 129 ? 27.825 -9.129 -6.381 1.00 41.78 129 HIS A N 1
ATOM 1051 C CA . HIS A 1 129 ? 28.348 -9.048 -7.753 1.00 41.78 129 HIS A CA 1
ATOM 1052 C C . HIS A 1 129 ? 27.963 -7.794 -8.559 1.00 41.78 129 HIS A C 1
ATOM 1054 O O . HIS A 1 129 ? 27.415 -7.877 -9.657 1.00 41.78 129 HIS A O 1
ATOM 1060 N N . ALA A 1 130 ? 28.364 -6.619 -8.060 1.00 33.06 130 ALA A N 1
ATOM 1061 C CA . ALA A 1 130 ? 28.783 -5.556 -8.974 1.00 33.06 130 ALA A CA 1
ATOM 1062 C C . ALA A 1 130 ? 30.099 -6.004 -9.657 1.00 33.06 130 ALA A C 1
ATOM 1064 O O . ALA A 1 130 ? 30.974 -6.501 -8.941 1.00 33.06 130 ALA A O 1
ATOM 1065 N N . PRO A 1 131 ? 30.223 -5.918 -10.996 1.00 44.94 131 PRO A N 1
ATOM 1066 C CA . PRO A 1 131 ? 31.457 -6.260 -11.705 1.00 44.94 131 PRO A CA 1
ATOM 1067 C C . PRO A 1 131 ? 32.630 -5.347 -11.330 1.00 44.94 131 PRO A C 1
ATOM 1069 O O . PRO A 1 131 ? 32.385 -4.169 -10.977 1.00 44.94 131 PRO A O 1
#